Protein AF-T1BJ54-F1 (afdb_monomer_lite)

Foldseek 3Di:
DDDDDDDDDFDWDADPWQDDQLDGHAQVRHTDAGPPPVCSVVRRVVLVVLLVVLCVVFPPPDSVSSVVSRVSSRVVSVVVVVVVNVVVVVVVVLVPDDDPPCVSVVVVVVQVPPPVNVVVVVCSVVVDPDDPPPDD

InterPro domains:
  IPR002938 FAD-binding domain [PF01494] (8-79)
  IPR036188 FAD/NAD(P)-binding domain superfamily [G3DSA:3.50.50.60] (4-134)
  IPR036188 FAD/NAD(P)-binding domain superfamily [SSF51905] (7-106)
  IPR051205 Ubiquinone biosynthesis monooxygenase UbiH/COQ6 [PTHR43876] (7-122)

Sequence (136 aa):
LVMPPRSYPLRRLHARTYIGDRLALAGDAAHVIHPFAGQGLNLGFLDARALVEDLRRSWDGSDATLRLALLRYDRRRRRENQGFLLALEGIRMLFRTPDPVGWRALLLGALAHRRSLRRFWVRRATGSPGRRLLVP

pLDDT: mean 78.78, std 14.88, range [43.25, 96.25]

Radius of gyration: 18.73 Å; chains: 1; bounding box: 42×41×54 Å

Structure (mmCIF, N/CA/C/O backbone):
data_AF-T1BJ54-F1
#
_entry.id   AF-T1BJ54-F1
#
loop_
_atom_site.group_PDB
_atom_site.id
_atom_site.type_symbol
_atom_site.label_atom_id
_atom_site.label_alt_id
_atom_site.label_comp_id
_atom_site.label_asym_id
_atom_site.label_entity_id
_atom_site.label_seq_id
_atom_site.pdbx_PDB_ins_code
_atom_site.Cartn_x
_atom_site.Cartn_y
_atom_site.Cartn_z
_atom_site.occupancy
_atom_site.B_iso_or_equiv
_atom_site.auth_seq_id
_atom_site.auth_comp_id
_atom_site.auth_asym_id
_atom_site.auth_atom_id
_atom_site.pdbx_PDB_model_num
ATOM 1 N N . LEU A 1 1 ? 0.458 -32.053 -18.630 1.00 67.38 1 LEU A N 1
ATOM 2 C CA . LEU A 1 1 ? -0.641 -31.060 -18.613 1.00 67.38 1 LEU A CA 1
ATOM 3 C C . LEU A 1 1 ? -0.067 -29.699 -18.986 1.00 67.38 1 LEU A C 1
ATOM 5 O O . LEU A 1 1 ? 0.492 -29.029 -18.129 1.00 67.38 1 LEU A O 1
ATOM 9 N N . VAL A 1 2 ? -0.117 -29.322 -20.265 1.00 71.19 2 VAL A N 1
ATOM 10 C CA . VAL A 1 2 ? 0.267 -27.970 -20.701 1.00 71.19 2 VAL A CA 1
ATOM 11 C C . VAL A 1 2 ? -1.019 -27.154 -20.747 1.00 71.19 2 VAL A C 1
ATOM 13 O O . VAL A 1 2 ? -1.916 -27.466 -21.525 1.00 71.19 2 VAL A O 1
ATOM 16 N N . MET A 1 3 ? -1.160 -26.176 -19.851 1.00 65.69 3 MET A N 1
ATOM 17 C CA . MET A 1 3 ? -2.302 -25.263 -19.897 1.00 65.69 3 MET A CA 1
ATOM 18 C C . MET A 1 3 ? -2.157 -24.327 -21.106 1.00 65.69 3 MET A C 1
ATOM 20 O O . MET A 1 3 ? -1.046 -23.867 -21.381 1.00 65.69 3 MET A O 1
ATOM 24 N N . PRO A 1 4 ? -3.257 -24.011 -21.807 1.00 83.31 4 PRO A N 1
ATOM 25 C CA . PRO A 1 4 ? -3.234 -23.023 -22.873 1.00 83.31 4 PRO A CA 1
ATOM 26 C C . PRO A 1 4 ? -2.907 -21.625 -22.315 1.00 83.31 4 PRO A C 1
ATOM 28 O O . PRO A 1 4 ? -3.191 -21.342 -21.143 1.00 83.31 4 PRO A O 1
ATOM 31 N N . PRO A 1 5 ? -2.317 -20.737 -23.135 1.00 81.94 5 PRO A N 1
ATOM 32 C CA . PRO A 1 5 ? -1.989 -19.377 -22.722 1.00 81.94 5 PRO A CA 1
ATOM 33 C C . PRO A 1 5 ? -3.247 -18.620 -22.273 1.00 81.94 5 PRO A C 1
ATOM 35 O O . PRO A 1 5 ? -4.302 -18.710 -22.899 1.00 81.94 5 PRO A O 1
ATOM 38 N N . ARG A 1 6 ? -3.128 -17.856 -21.180 1.00 83.19 6 ARG A N 1
ATOM 39 C CA . ARG A 1 6 ? -4.188 -16.979 -20.657 1.00 83.19 6 ARG A CA 1
ATOM 40 C C . ARG A 1 6 ? -3.736 -15.526 -20.694 1.00 83.19 6 ARG A C 1
ATOM 42 O O . ARG A 1 6 ? -2.593 -15.221 -20.361 1.00 83.19 6 ARG A O 1
ATOM 49 N N . SER A 1 7 ? -4.658 -14.634 -21.032 1.00 81.38 7 SER A N 1
ATOM 50 C CA . SER A 1 7 ? -4.468 -13.186 -20.970 1.00 81.38 7 SER A CA 1
ATOM 51 C C . SER A 1 7 ? -5.329 -12.585 -19.866 1.00 81.38 7 SER A C 1
ATOM 53 O O . SER A 1 7 ? -6.501 -12.938 -19.739 1.00 81.38 7 SER A O 1
ATOM 55 N N . TYR A 1 8 ? -4.779 -11.627 -19.126 1.00 77.06 8 TYR A N 1
ATOM 56 C CA . TYR A 1 8 ? -5.517 -10.850 -18.134 1.00 77.06 8 TYR A CA 1
ATOM 57 C C . TYR A 1 8 ? -5.405 -9.363 -18.485 1.00 77.06 8 TYR A C 1
ATOM 59 O O . TYR A 1 8 ? -4.296 -8.895 -18.763 1.00 77.06 8 TYR A O 1
ATOM 67 N N . PRO A 1 9 ? -6.517 -8.607 -18.504 1.00 70.50 9 PRO A N 1
ATOM 68 C CA . PRO A 1 9 ? -6.477 -7.193 -18.845 1.00 70.50 9 PRO A CA 1
ATOM 69 C C . PRO A 1 9 ? -5.682 -6.414 -17.794 1.00 70.50 9 PRO A C 1
ATOM 71 O O . PRO A 1 9 ? -5.939 -6.500 -16.592 1.00 70.50 9 PRO A O 1
ATOM 74 N N . LEU A 1 10 ? -4.723 -5.618 -18.262 1.00 65.88 10 LEU A N 1
ATOM 75 C CA . LEU A 1 10 ? -3.880 -4.784 -17.414 1.00 65.88 10 LEU A CA 1
ATOM 76 C C . LEU A 1 10 ? -4.696 -3.592 -16.914 1.00 65.88 10 LEU A C 1
ATOM 78 O O . LEU A 1 10 ? -4.888 -2.610 -17.630 1.00 65.88 10 LEU A O 1
ATOM 82 N N . ARG A 1 11 ? -5.187 -3.672 -15.677 1.00 67.75 11 ARG A N 1
ATOM 83 C CA . ARG A 1 11 ? -5.907 -2.570 -15.031 1.00 67.75 11 ARG A CA 1
ATOM 84 C C . ARG A 1 11 ? -5.062 -1.996 -13.906 1.00 67.75 11 ARG A C 1
ATOM 86 O O . ARG A 1 11 ? -4.569 -2.728 -13.058 1.00 67.75 11 ARG A O 1
ATOM 93 N N . ARG A 1 12 ? -4.917 -0.672 -13.886 1.00 65.50 12 ARG A N 1
ATOM 94 C CA . ARG A 1 12 ? -4.439 0.048 -12.704 1.00 65.50 12 ARG A CA 1
ATOM 95 C C . ARG A 1 12 ? -5.662 0.417 -11.885 1.00 65.50 12 ARG A C 1
ATOM 97 O O . ARG A 1 12 ? -6.485 1.204 -12.345 1.00 65.50 12 ARG A O 1
ATOM 104 N N . LEU A 1 13 ? -5.773 -0.146 -10.692 1.00 69.56 13 LEU A N 1
ATOM 105 C CA . LEU A 1 13 ? -6.837 0.184 -9.750 1.00 69.56 13 LEU A CA 1
ATOM 106 C C . LEU A 1 13 ? -6.192 0.589 -8.431 1.00 69.56 13 LEU A C 1
ATOM 108 O O . LEU A 1 13 ? -5.219 -0.017 -7.996 1.00 69.56 13 LEU A O 1
ATOM 112 N N . HIS A 1 14 ? -6.694 1.649 -7.816 1.00 74.00 14 HIS A N 1
ATOM 113 C CA . HIS A 1 14 ? -6.221 2.102 -6.516 1.00 74.00 14 HIS A CA 1
ATOM 114 C C . HIS A 1 14 ? -7.425 2.605 -5.734 1.00 74.00 14 HIS A C 1
ATOM 116 O O . HIS A 1 14 ? -8.113 3.526 -6.185 1.00 74.00 14 HIS A O 1
ATOM 122 N N . ALA A 1 15 ? -7.706 1.981 -4.594 1.00 79.94 15 ALA A N 1
ATOM 123 C CA . ALA A 1 15 ? -8.828 2.374 -3.761 1.00 79.94 15 ALA A CA 1
ATOM 124 C C . ALA A 1 15 ? -8.606 3.793 -3.205 1.00 79.94 15 ALA A C 1
ATOM 126 O O . ALA A 1 15 ? -7.491 4.174 -2.835 1.00 79.94 15 ALA A O 1
ATOM 127 N N . ARG A 1 16 ? -9.674 4.606 -3.146 1.00 80.75 16 ARG A N 1
ATOM 128 C CA . ARG A 1 16 ? -9.601 5.967 -2.573 1.00 80.75 16 ARG A CA 1
ATOM 129 C C . ARG A 1 16 ? -9.390 5.937 -1.060 1.00 80.75 16 ARG A C 1
ATOM 131 O O . ARG A 1 16 ? -8.840 6.893 -0.525 1.00 80.75 16 ARG A O 1
ATOM 138 N N . THR A 1 17 ? -9.809 4.864 -0.398 1.00 85.31 17 THR A N 1
ATOM 139 C CA . THR A 1 17 ? -9.556 4.558 1.012 1.00 85.31 17 THR A CA 1
ATOM 140 C C . THR A 1 17 ? -9.237 3.071 1.113 1.00 85.31 17 THR A C 1
ATOM 142 O O . THR A 1 17 ? -9.802 2.266 0.378 1.00 85.31 17 THR A O 1
ATOM 145 N N . TYR A 1 18 ? -8.302 2.701 1.983 1.00 90.38 18 TYR A N 1
ATOM 146 C CA . TYR A 1 18 ? -7.946 1.303 2.246 1.00 90.38 18 TYR A CA 1
ATOM 147 C C . TYR A 1 18 ? -8.691 0.758 3.464 1.00 90.38 18 TYR A C 1
ATOM 149 O O . TYR A 1 18 ? -8.443 -0.363 3.894 1.00 90.38 18 TYR A O 1
ATOM 157 N N . ILE A 1 19 ? -9.573 1.558 4.054 1.00 94.75 19 ILE A N 1
ATOM 158 C CA . ILE A 1 19 ? -10.309 1.216 5.262 1.00 94.75 19 ILE A CA 1
ATOM 159 C C . ILE A 1 19 ? -11.773 1.621 5.126 1.00 94.75 19 ILE A C 1
ATOM 161 O O . ILE A 1 19 ? -12.109 2.544 4.373 1.00 94.75 19 ILE A O 1
ATOM 165 N N . GLY A 1 20 ? -12.611 0.934 5.891 1.00 91.38 20 GLY A N 1
ATOM 166 C CA . GLY A 1 20 ? -14.006 1.264 6.166 1.00 91.38 20 GLY A CA 1
ATOM 167 C C . GLY A 1 20 ? -14.296 1.073 7.654 1.00 91.38 20 GLY A C 1
ATOM 168 O O . GLY A 1 20 ? -13.368 0.928 8.454 1.00 91.38 20 GLY A O 1
ATOM 169 N N . ASP A 1 21 ? -15.572 1.060 8.032 1.00 91.50 21 ASP A N 1
ATOM 170 C CA . ASP A 1 21 ? -15.932 0.750 9.415 1.00 91.50 21 ASP A CA 1
ATOM 171 C C . ASP A 1 21 ? -15.595 -0.711 9.728 1.00 91.50 21 ASP A C 1
ATOM 173 O O . ASP A 1 21 ? -16.047 -1.619 9.030 1.00 91.50 21 ASP A O 1
ATOM 177 N N . ARG A 1 22 ? -14.710 -0.922 10.711 1.00 91.50 22 ARG A N 1
ATOM 178 C CA . ARG A 1 22 ? -14.139 -2.236 11.069 1.00 91.50 22 ARG A CA 1
ATOM 179 C C . ARG A 1 22 ? -13.611 -3.056 9.873 1.00 91.50 22 ARG A C 1
ATOM 181 O O . ARG A 1 22 ? -13.544 -4.281 9.936 1.00 91.50 22 ARG A O 1
ATOM 188 N N . LEU A 1 23 ? -13.201 -2.390 8.792 1.00 94.12 23 LEU A N 1
ATOM 189 C CA . LEU A 1 23 ? -12.795 -3.014 7.531 1.00 94.12 23 LEU A CA 1
ATOM 190 C C . LEU A 1 23 ? -11.421 -2.503 7.093 1.00 94.12 23 LEU A C 1
ATOM 192 O O . LEU A 1 23 ? -11.161 -1.300 7.127 1.00 94.12 23 LEU A O 1
ATOM 196 N N . ALA A 1 24 ? -10.579 -3.411 6.598 1.00 94.06 24 ALA A N 1
ATOM 197 C CA . ALA A 1 24 ? -9.316 -3.093 5.940 1.00 94.06 24 ALA A CA 1
ATOM 198 C C . ALA A 1 24 ? -9.214 -3.809 4.586 1.00 94.06 24 ALA A C 1
ATOM 200 O O . ALA A 1 24 ? -9.514 -4.995 4.474 1.00 94.06 24 ALA A O 1
ATOM 201 N N . LEU A 1 25 ? -8.749 -3.089 3.569 1.00 93.12 25 LEU A N 1
ATOM 202 C CA . LEU A 1 25 ? -8.411 -3.604 2.247 1.00 93.12 25 LEU A CA 1
ATOM 203 C C . LEU A 1 25 ? -6.892 -3.789 2.163 1.00 93.12 25 LEU A C 1
ATOM 205 O O . LEU A 1 25 ? -6.137 -2.908 2.581 1.00 93.12 25 LEU A O 1
ATOM 209 N N . ALA A 1 26 ? -6.440 -4.898 1.582 1.00 90.75 26 ALA A N 1
ATOM 210 C CA . ALA A 1 26 ? -5.024 -5.213 1.379 1.00 90.75 26 ALA A CA 1
ATOM 211 C C . ALA A 1 26 ? -4.806 -5.926 0.035 1.00 90.75 26 ALA A C 1
ATOM 213 O O . ALA A 1 26 ? -5.719 -6.573 -0.483 1.00 90.75 26 ALA A O 1
ATOM 214 N N . GLY A 1 27 ? -3.597 -5.815 -0.526 1.00 87.94 27 GLY A N 1
ATOM 215 C CA . GLY A 1 27 ? -3.253 -6.429 -1.811 1.00 87.94 27 GLY A CA 1
ATOM 216 C C . GLY A 1 27 ? -4.154 -5.936 -2.944 1.00 87.94 27 GLY A C 1
ATOM 217 O O . GLY A 1 27 ? -4.520 -4.761 -2.970 1.00 87.94 27 GLY A O 1
ATOM 218 N N . ASP A 1 28 ? -4.561 -6.845 -3.833 1.00 85.25 28 ASP A N 1
ATOM 219 C CA . ASP A 1 28 ? -5.371 -6.531 -5.021 1.00 85.25 28 ASP A CA 1
ATOM 220 C C . ASP A 1 28 ? -6.732 -5.890 -4.693 1.00 85.25 28 ASP A C 1
ATOM 222 O O . ASP A 1 28 ? -7.279 -5.152 -5.513 1.00 85.25 28 ASP A O 1
ATOM 226 N N . ALA A 1 29 ? -7.258 -6.093 -3.476 1.00 84.00 29 ALA A N 1
ATOM 227 C CA . ALA A 1 29 ? -8.470 -5.415 -3.009 1.00 84.00 29 ALA A CA 1
ATOM 228 C C . ALA A 1 29 ? -8.253 -3.910 -2.760 1.00 84.00 29 ALA A C 1
ATOM 230 O O . ALA A 1 29 ? -9.192 -3.121 -2.842 1.00 84.00 29 ALA A O 1
ATOM 231 N N . ALA A 1 30 ? -7.020 -3.501 -2.457 1.00 81.56 30 ALA A N 1
ATOM 232 C CA . ALA A 1 30 ? -6.656 -2.114 -2.193 1.00 81.56 30 ALA A CA 1
ATOM 233 C C . ALA A 1 30 ? -5.936 -1.456 -3.381 1.00 81.56 30 ALA A C 1
ATOM 235 O O . ALA A 1 30 ? -6.119 -0.264 -3.650 1.00 81.56 30 ALA A O 1
ATOM 236 N N . HIS A 1 31 ? -5.112 -2.212 -4.107 1.00 80.50 31 HIS A N 1
ATOM 237 C CA . HIS A 1 31 ? -4.386 -1.736 -5.279 1.00 80.50 31 HIS A CA 1
ATOM 238 C C . HIS A 1 31 ? -4.062 -2.869 -6.248 1.00 80.50 31 HIS A C 1
ATOM 240 O O . HIS A 1 31 ? -3.537 -3.901 -5.865 1.00 80.50 31 HIS A O 1
ATOM 246 N N . VA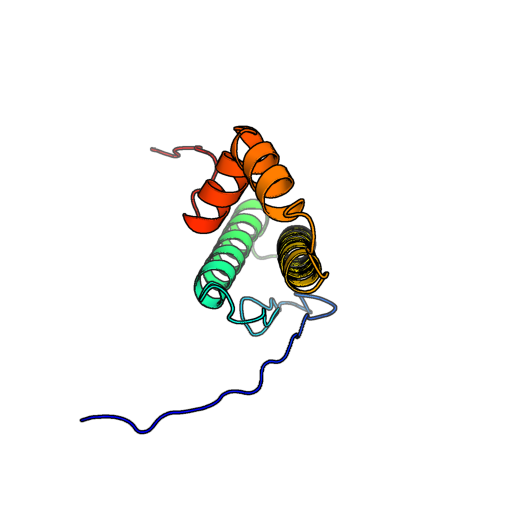L A 1 32 ? -4.296 -2.620 -7.533 1.00 73.69 32 VAL A N 1
ATOM 247 C CA . VAL A 1 32 ? -3.821 -3.462 -8.630 1.00 73.69 32 VAL A CA 1
ATOM 248 C C . VAL A 1 32 ? -2.725 -2.690 -9.344 1.00 73.69 32 VAL A C 1
ATOM 250 O O . VAL A 1 32 ? -2.969 -1.636 -9.948 1.00 73.69 32 VAL A O 1
ATOM 253 N N . ILE A 1 33 ? -1.498 -3.194 -9.235 1.00 66.19 33 ILE A N 1
ATOM 254 C CA . ILE A 1 33 ? -0.317 -2.588 -9.848 1.00 66.19 33 ILE A CA 1
ATOM 255 C C . ILE A 1 33 ? 0.060 -3.355 -11.110 1.00 66.19 33 ILE A C 1
ATOM 257 O O . ILE A 1 33 ? -0.079 -4.572 -11.182 1.00 66.19 33 ILE A O 1
ATOM 261 N N . HIS A 1 34 ? 0.539 -2.626 -12.121 1.00 60.84 34 HIS A N 1
ATOM 262 C CA . HIS A 1 34 ? 0.922 -3.198 -13.404 1.00 60.84 34 HIS A CA 1
ATOM 263 C C . HIS A 1 34 ? 1.903 -4.376 -13.202 1.00 60.84 34 HIS A C 1
ATOM 265 O O . HIS A 1 34 ? 2.927 -4.197 -12.538 1.00 60.84 34 HIS A O 1
ATOM 271 N N . PRO A 1 35 ? 1.658 -5.553 -13.804 1.00 53.53 35 PRO A N 1
ATOM 272 C CA . PRO A 1 35 ? 2.412 -6.791 -13.582 1.00 53.53 35 PRO A CA 1
ATOM 273 C C . PRO A 1 35 ? 3.846 -6.789 -14.125 1.00 53.53 35 PRO A C 1
ATOM 275 O O . PRO A 1 35 ? 4.457 -7.847 -14.216 1.00 53.53 35 PRO A O 1
ATOM 278 N N . PHE A 1 36 ? 4.432 -5.623 -14.419 1.00 52.38 36 PHE A N 1
ATOM 279 C CA . PHE A 1 36 ? 5.795 -5.496 -14.951 1.00 52.38 36 PHE A CA 1
ATOM 280 C C . PHE A 1 36 ? 6.874 -6.128 -14.046 1.00 52.38 36 PHE A C 1
ATOM 282 O O . PHE A 1 36 ? 8.011 -6.265 -14.481 1.00 52.38 36 PHE A O 1
ATOM 289 N N . ALA A 1 37 ? 6.541 -6.505 -12.804 1.00 55.94 37 ALA A N 1
ATOM 290 C CA . ALA A 1 37 ? 7.496 -7.031 -11.833 1.00 55.94 37 ALA A CA 1
ATOM 291 C C . ALA A 1 37 ? 7.051 -8.297 -11.071 1.00 55.94 37 ALA A C 1
ATOM 293 O O . ALA A 1 37 ? 7.785 -8.737 -10.194 1.00 55.94 37 ALA A O 1
ATOM 294 N N . GLY A 1 38 ? 5.857 -8.862 -11.307 1.00 63.66 38 GLY A N 1
ATOM 295 C CA . GLY A 1 38 ? 5.351 -9.976 -10.474 1.00 63.66 38 GLY A CA 1
ATOM 296 C C . GLY A 1 38 ? 5.245 -9.646 -8.969 1.00 63.66 38 GLY A C 1
ATOM 297 O O . GLY A 1 38 ? 5.177 -10.535 -8.130 1.00 63.66 38 GLY A O 1
ATOM 298 N N . GLN A 1 39 ? 5.250 -8.356 -8.610 1.00 67.69 39 GLN A N 1
ATOM 299 C CA . GLN A 1 39 ? 5.375 -7.873 -7.229 1.00 67.69 39 GLN A CA 1
ATOM 300 C C . GLN A 1 39 ? 4.042 -7.713 -6.486 1.00 67.69 39 GLN A C 1
ATOM 302 O O . GLN A 1 39 ? 4.062 -7.354 -5.311 1.00 67.69 39 GLN A O 1
ATOM 307 N N . GLY A 1 40 ? 2.898 -7.980 -7.128 1.00 76.56 40 GLY A N 1
ATOM 308 C CA . GLY A 1 40 ? 1.572 -7.824 -6.508 1.00 76.56 40 GLY A CA 1
ATOM 309 C C . GLY A 1 40 ? 1.445 -8.603 -5.196 1.00 76.56 40 GLY A C 1
ATOM 310 O O . GLY A 1 40 ? 1.068 -8.037 -4.172 1.00 76.56 40 GLY A O 1
ATOM 311 N N . LEU A 1 41 ? 1.912 -9.857 -5.189 1.00 81.50 41 LEU A N 1
ATOM 312 C CA . LEU A 1 41 ? 1.930 -10.700 -3.992 1.00 81.50 41 LEU A CA 1
ATOM 313 C C . LEU A 1 41 ? 2.795 -10.106 -2.868 1.00 81.50 41 LEU A C 1
ATOM 315 O O . LEU A 1 41 ? 2.357 -10.022 -1.723 1.00 81.50 41 LEU A O 1
ATOM 319 N N . ASN A 1 42 ? 4.003 -9.634 -3.192 1.00 83.50 42 ASN A N 1
ATOM 320 C CA . ASN A 1 42 ? 4.906 -9.038 -2.202 1.00 83.50 42 ASN A CA 1
ATOM 321 C C . ASN A 1 42 ? 4.319 -7.763 -1.590 1.00 83.50 42 ASN A C 1
ATOM 323 O O . ASN A 1 42 ? 4.459 -7.530 -0.391 1.00 83.50 42 ASN A O 1
ATOM 327 N N . LEU A 1 43 ? 3.639 -6.944 -2.390 1.00 83.19 43 LEU A N 1
ATOM 328 C CA . LEU A 1 43 ? 2.952 -5.760 -1.884 1.00 83.19 43 LEU A CA 1
ATOM 329 C C . LEU A 1 43 ? 1.770 -6.135 -0.985 1.00 83.19 43 LEU A C 1
ATOM 331 O O . LEU A 1 43 ? 1.600 -5.513 0.060 1.00 83.19 43 LEU A O 1
ATOM 335 N N . GLY A 1 44 ? 1.023 -7.187 -1.331 1.00 86.75 44 GLY A N 1
ATOM 336 C CA . GLY A 1 44 ? -0.018 -7.746 -0.467 1.00 86.75 44 GLY A CA 1
ATOM 337 C C . GLY A 1 44 ? 0.527 -8.216 0.886 1.00 86.75 44 GLY A C 1
ATOM 338 O O . GLY A 1 44 ? -0.047 -7.894 1.924 1.00 86.75 44 GLY A O 1
ATOM 339 N N . PHE A 1 45 ? 1.682 -8.890 0.911 1.00 89.44 45 PHE A N 1
ATOM 340 C CA . PHE A 1 45 ? 2.335 -9.266 2.171 1.00 89.44 45 PHE A CA 1
ATOM 341 C C . PHE A 1 45 ? 2.790 -8.056 2.993 1.00 89.44 45 PHE A C 1
ATOM 343 O O . PHE A 1 45 ? 2.674 -8.065 4.219 1.00 89.44 45 PHE A O 1
ATOM 350 N N . LEU A 1 46 ? 3.284 -7.001 2.342 1.00 89.12 46 LEU A N 1
ATOM 351 C CA . LEU A 1 46 ? 3.653 -5.760 3.025 1.00 89.12 46 LEU A CA 1
ATOM 352 C C . LEU A 1 46 ? 2.436 -5.041 3.620 1.00 89.12 46 LEU A C 1
ATOM 354 O O . LEU A 1 46 ? 2.547 -4.480 4.712 1.00 89.12 46 LEU A O 1
ATOM 358 N N . ASP A 1 47 ? 1.289 -5.073 2.941 1.00 91.25 47 ASP A N 1
ATOM 359 C CA . ASP A 1 47 ? 0.030 -4.556 3.478 1.00 91.25 47 ASP A CA 1
ATOM 360 C C . ASP A 1 47 ? -0.417 -5.368 4.703 1.00 91.25 47 ASP A C 1
ATOM 362 O O . ASP A 1 47 ? -0.615 -4.795 5.774 1.00 91.25 47 ASP A O 1
ATOM 366 N N . ALA A 1 48 ? -0.488 -6.699 4.590 1.00 92.62 48 ALA A N 1
ATOM 367 C CA . ALA A 1 48 ? -0.888 -7.577 5.692 1.00 92.62 48 ALA A CA 1
ATOM 368 C C . ALA A 1 48 ? 0.011 -7.395 6.924 1.00 92.62 48 ALA A C 1
ATOM 370 O O . ALA A 1 48 ? -0.467 -7.254 8.050 1.00 92.62 48 ALA A O 1
ATOM 371 N N . ARG A 1 49 ? 1.328 -7.318 6.708 1.00 94.00 49 ARG A N 1
ATOM 372 C CA . ARG A 1 49 ? 2.297 -7.040 7.768 1.00 94.00 49 ARG A CA 1
ATOM 373 C C . ARG A 1 49 ? 2.037 -5.694 8.443 1.00 94.00 49 ARG A C 1
ATOM 375 O O . ARG A 1 49 ? 2.038 -5.633 9.669 1.00 94.00 49 ARG A O 1
ATOM 382 N N . ALA A 1 50 ? 1.853 -4.625 7.668 1.00 93.44 50 ALA A N 1
ATOM 383 C CA . ALA A 1 50 ? 1.621 -3.294 8.224 1.00 93.44 50 ALA A CA 1
ATOM 384 C C . ALA A 1 50 ? 0.323 -3.244 9.038 1.00 93.44 50 ALA A C 1
ATOM 386 O O . ALA A 1 50 ? 0.312 -2.662 10.119 1.00 93.44 50 ALA A O 1
ATOM 387 N N . LEU A 1 51 ? -0.735 -3.903 8.554 1.00 95.25 51 LEU A N 1
ATOM 388 C CA . LEU A 1 51 ? -2.003 -4.005 9.269 1.00 95.25 51 LEU A CA 1
ATOM 389 C C . LEU A 1 51 ? -1.818 -4.692 10.628 1.00 95.25 51 LEU A C 1
ATOM 391 O O . LEU A 1 51 ? -2.253 -4.162 11.647 1.00 95.25 51 LEU A O 1
ATOM 395 N N . VAL A 1 52 ? -1.116 -5.829 10.665 1.00 95.88 52 VAL A N 1
ATOM 396 C CA . VAL A 1 52 ? -0.822 -6.544 11.919 1.00 95.88 52 VAL A CA 1
ATOM 397 C C . VAL A 1 52 ? 0.041 -5.703 12.863 1.00 95.88 52 VAL A C 1
ATOM 399 O O . VAL A 1 52 ? -0.225 -5.676 14.064 1.00 95.88 52 VAL A O 1
ATOM 402 N N . GLU A 1 53 ? 1.062 -5.012 12.349 1.00 95.81 53 GLU A N 1
ATOM 403 C CA . GLU A 1 53 ? 1.915 -4.117 13.144 1.00 95.81 53 GLU A CA 1
ATOM 404 C C . GLU A 1 53 ? 1.099 -2.989 13.798 1.00 95.81 53 GLU A C 1
ATOM 406 O O . GLU A 1 53 ? 1.253 -2.740 14.995 1.00 95.81 53 GLU A O 1
ATOM 411 N N . ASP A 1 54 ? 0.222 -2.324 13.041 1.00 95.25 54 ASP A N 1
ATOM 412 C CA . ASP A 1 54 ? -0.570 -1.195 13.540 1.00 95.25 54 ASP A CA 1
ATOM 413 C C . ASP A 1 54 ? -1.687 -1.642 14.499 1.00 95.25 54 ASP A C 1
ATOM 415 O O . ASP A 1 54 ? -1.937 -0.969 15.506 1.00 95.25 54 ASP A O 1
ATOM 419 N N . LEU A 1 55 ? -2.305 -2.804 14.251 1.00 95.69 55 LEU A N 1
ATOM 420 C CA . LEU A 1 55 ? -3.262 -3.415 15.177 1.00 95.69 55 LEU A CA 1
ATOM 421 C C . LEU A 1 55 ? -2.589 -3.772 16.504 1.00 95.69 55 LEU A C 1
ATOM 423 O O . LEU A 1 55 ? -3.022 -3.292 17.547 1.00 95.69 55 LEU A O 1
ATOM 427 N N . ARG A 1 56 ? -1.475 -4.516 16.483 1.00 96.25 56 ARG A N 1
ATOM 428 C CA . ARG A 1 56 ? -0.742 -4.903 17.707 1.00 96.25 56 ARG A CA 1
ATOM 429 C C . ARG A 1 56 ? -0.262 -3.714 18.532 1.00 96.25 56 ARG A C 1
ATOM 431 O O . ARG A 1 56 ? -0.077 -3.837 19.736 1.00 96.25 56 ARG A O 1
ATOM 438 N N . ARG A 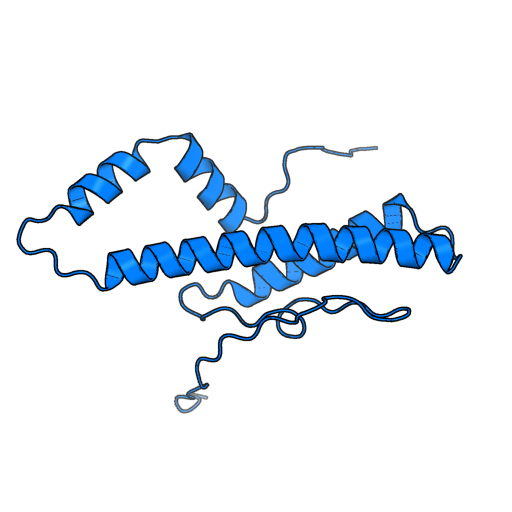1 57 ? -0.003 -2.580 17.884 1.00 94.12 57 ARG A N 1
ATOM 439 C CA . ARG A 1 57 ? 0.536 -1.393 18.546 1.00 94.12 57 ARG A CA 1
ATOM 440 C C . ARG A 1 57 ? -0.495 -0.626 19.361 1.00 94.12 57 ARG A C 1
ATOM 442 O O . ARG A 1 57 ? -0.109 0.064 20.299 1.00 94.12 57 ARG A O 1
ATOM 449 N N . SER A 1 58 ? -1.754 -0.641 18.937 1.00 87.94 58 SER A N 1
ATOM 450 C CA . SER A 1 58 ? -2.756 0.274 19.490 1.00 87.94 58 SER A CA 1
ATOM 451 C C . SER A 1 58 ? -4.093 -0.358 19.824 1.00 87.94 58 SER A C 1
ATOM 453 O O . SER A 1 58 ? -4.794 0.236 20.629 1.00 87.94 58 SER A O 1
ATOM 455 N N . TRP A 1 59 ? -4.461 -1.501 19.243 1.00 95.50 59 TRP A N 1
ATOM 456 C CA . TRP A 1 59 ? -5.785 -2.078 19.443 1.00 95.50 59 TRP A CA 1
ATOM 457 C C . TRP A 1 59 ? -5.870 -2.838 20.769 1.00 95.50 59 TRP A C 1
ATOM 459 O O . TRP A 1 59 ? -5.150 -3.809 20.986 1.00 95.50 59 TRP A O 1
ATOM 469 N N . ASP A 1 60 ? -6.777 -2.388 21.630 1.00 94.94 60 ASP A N 1
ATOM 470 C CA . ASP A 1 60 ? -7.075 -2.958 22.951 1.00 94.94 60 ASP A CA 1
ATOM 471 C C . ASP A 1 60 ? -8.418 -3.712 22.990 1.00 94.94 60 ASP A C 1
ATOM 473 O O . ASP A 1 60 ? -8.887 -4.100 24.055 1.00 94.94 60 ASP A O 1
ATOM 477 N N . GLY A 1 61 ? -9.050 -3.912 21.830 1.00 93.00 61 GLY A N 1
ATOM 478 C CA . GLY A 1 61 ? -10.391 -4.485 21.704 1.00 93.00 61 GLY A CA 1
ATOM 479 C C . GLY A 1 61 ? -11.501 -3.444 21.528 1.00 93.00 61 GLY A C 1
ATOM 480 O O . GLY A 1 61 ? -12.579 -3.803 21.060 1.00 93.00 61 GLY A O 1
ATOM 481 N N . SER A 1 62 ? -11.249 -2.159 21.806 1.00 95.81 62 SER A N 1
ATOM 482 C CA . SER A 1 62 ? -12.238 -1.092 21.595 1.00 95.81 62 SER A CA 1
ATOM 483 C C . SER A 1 62 ? -12.303 -0.601 20.143 1.00 95.81 62 SER A C 1
ATOM 485 O O . SER A 1 62 ? -11.341 -0.681 19.373 1.00 95.81 62 SER A O 1
ATOM 487 N N . ASP A 1 63 ? -13.449 -0.029 19.764 1.00 94.19 63 A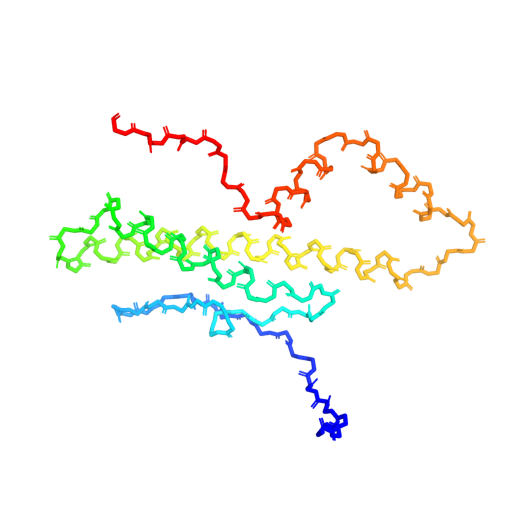SP A N 1
ATOM 488 C CA . ASP A 1 63 ? -13.642 0.539 18.423 1.00 94.19 63 ASP A CA 1
ATOM 489 C C . ASP A 1 63 ? -12.819 1.806 18.190 1.00 94.19 63 ASP A C 1
ATOM 491 O O . ASP A 1 63 ? -12.340 2.053 17.080 1.00 94.19 63 ASP A O 1
ATOM 495 N N . ALA A 1 64 ? -12.601 2.597 19.242 1.00 94.00 64 ALA A N 1
ATOM 496 C CA . ALA A 1 64 ? -11.792 3.805 19.167 1.00 94.00 64 ALA A CA 1
ATOM 497 C C . ALA A 1 64 ? -10.341 3.476 18.780 1.00 94.00 64 ALA A C 1
ATOM 499 O O . ALA A 1 64 ? -9.768 4.102 17.879 1.00 94.00 64 ALA A O 1
ATOM 500 N N . THR A 1 65 ? -9.754 2.462 19.416 1.00 96.06 65 THR A N 1
ATOM 501 C CA . THR A 1 65 ? -8.375 2.058 19.139 1.00 96.06 65 THR A CA 1
ATOM 502 C C . THR A 1 65 ? -8.242 1.281 17.833 1.00 96.06 65 THR A C 1
ATOM 504 O O . THR A 1 65 ? -7.261 1.483 17.109 1.00 96.06 65 THR A O 1
ATOM 507 N N . LEU A 1 66 ? -9.250 0.482 17.462 1.00 96.19 66 LEU A N 1
ATOM 508 C CA . LEU A 1 66 ? -9.323 -0.158 16.147 1.00 96.19 66 LEU A CA 1
ATOM 509 C C . LEU A 1 66 ? -9.307 0.890 15.030 1.00 96.19 66 LEU A C 1
ATOM 511 O O . LEU A 1 66 ? -8.493 0.814 14.109 1.00 96.19 66 LEU A O 1
ATOM 515 N N . ARG A 1 67 ? -10.149 1.925 15.138 1.00 95.44 67 ARG A N 1
ATOM 516 C CA . ARG A 1 67 ? -10.193 3.026 14.168 1.00 95.44 67 ARG A CA 1
ATOM 517 C C . ARG A 1 67 ? -8.848 3.744 14.063 1.00 95.44 67 ARG A C 1
ATOM 519 O O . ARG A 1 67 ? -8.417 4.076 12.958 1.00 95.44 67 ARG A O 1
ATOM 526 N N . LEU A 1 68 ? -8.163 3.969 15.186 1.00 95.50 68 LEU A N 1
ATOM 527 C 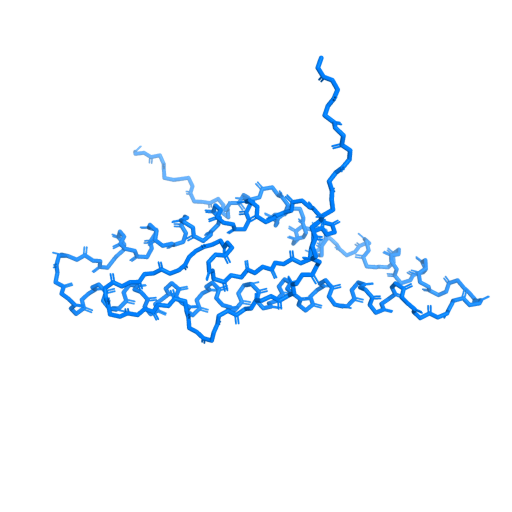CA . LEU A 1 68 ? -6.837 4.588 15.188 1.00 95.50 68 LEU A CA 1
ATOM 528 C C . LEU A 1 68 ? -5.794 3.720 14.464 1.00 95.50 68 LEU A C 1
ATOM 530 O O . LEU A 1 68 ? -5.012 4.247 13.666 1.00 95.50 68 LEU A O 1
ATOM 534 N N . ALA A 1 69 ? -5.795 2.409 14.715 1.00 96.19 69 ALA A N 1
ATOM 535 C CA . ALA A 1 69 ? -4.914 1.454 14.044 1.00 96.19 69 ALA A CA 1
ATOM 536 C C . ALA A 1 69 ? -5.166 1.428 12.527 1.00 96.19 69 ALA A C 1
ATOM 538 O O . ALA A 1 69 ? -4.230 1.565 11.738 1.00 96.19 69 ALA A O 1
ATOM 539 N N . LEU A 1 70 ? -6.435 1.366 12.112 1.00 96.25 70 LEU A N 1
ATOM 540 C CA . LEU A 1 70 ? -6.835 1.388 10.703 1.00 96.25 70 LEU A CA 1
ATOM 541 C C . LEU A 1 70 ? -6.422 2.691 9.997 1.00 96.25 70 LEU A C 1
ATOM 543 O O . LEU A 1 70 ? -5.898 2.656 8.884 1.00 96.25 70 LEU A O 1
ATOM 547 N N . LEU A 1 71 ? -6.576 3.851 10.643 1.00 95.44 71 LEU A N 1
ATOM 548 C CA . LEU A 1 71 ? -6.143 5.137 10.079 1.00 95.44 71 LEU A CA 1
ATOM 549 C C . LEU A 1 71 ? -4.623 5.223 9.889 1.00 95.44 71 LEU A C 1
ATOM 551 O O . LEU A 1 71 ? -4.152 5.837 8.926 1.00 95.44 71 LEU A O 1
ATOM 555 N N . ARG A 1 72 ? -3.843 4.634 10.803 1.00 94.69 72 ARG A N 1
ATOM 556 C CA . ARG A 1 72 ? -2.381 4.544 10.663 1.00 94.69 72 ARG A CA 1
ATOM 557 C C . ARG A 1 72 ? -2.000 3.662 9.480 1.00 94.69 72 ARG A C 1
ATOM 559 O O . ARG A 1 72 ? -1.212 4.108 8.638 1.00 94.69 72 ARG A O 1
ATOM 566 N N . TYR A 1 73 ? -2.635 2.499 9.386 1.00 95.31 73 TYR A N 1
ATOM 567 C CA . TYR A 1 73 ? -2.471 1.565 8.282 1.00 95.31 73 TYR A CA 1
ATOM 568 C C . TYR A 1 73 ? -2.766 2.232 6.927 1.00 95.31 73 TYR A C 1
ATOM 570 O O . TYR A 1 73 ? -1.892 2.247 6.055 1.00 95.31 73 TYR A O 1
ATOM 578 N N . ASP A 1 74 ? -3.935 2.874 6.775 1.00 94.25 74 ASP A N 1
ATOM 579 C CA . ASP A 1 74 ? -4.351 3.561 5.539 1.00 94.25 74 ASP A CA 1
ATOM 580 C C . ASP A 1 74 ? -3.316 4.602 5.101 1.00 94.25 74 ASP A C 1
ATOM 582 O O . ASP A 1 74 ? -2.814 4.571 3.974 1.00 94.25 74 ASP A O 1
ATOM 586 N N . ARG A 1 75 ? -2.923 5.500 6.015 1.00 92.12 75 ARG A N 1
ATOM 587 C CA . ARG A 1 75 ? -1.968 6.576 5.713 1.00 92.12 75 ARG A CA 1
ATOM 588 C C . ARG A 1 75 ? -0.604 6.037 5.305 1.00 92.12 75 ARG A C 1
ATOM 590 O O . ARG A 1 75 ? -0.005 6.555 4.360 1.00 92.12 75 ARG A O 1
ATOM 597 N N . ARG A 1 76 ? -0.091 5.031 6.021 1.00 90.56 76 ARG A N 1
ATOM 598 C CA . ARG A 1 76 ? 1.221 4.436 5.745 1.00 90.56 76 ARG A CA 1
ATOM 599 C C . ARG A 1 76 ? 1.206 3.717 4.400 1.00 90.56 76 ARG A C 1
ATOM 601 O O . ARG A 1 76 ? 2.016 4.038 3.529 1.00 90.56 76 ARG A O 1
ATOM 608 N N . ARG A 1 77 ? 0.260 2.795 4.199 1.00 89.50 77 ARG A N 1
ATOM 609 C CA . ARG A 1 77 ? 0.213 1.972 2.987 1.00 89.50 77 ARG A CA 1
ATOM 610 C C . ARG A 1 77 ? -0.120 2.765 1.741 1.00 89.50 77 ARG A C 1
ATOM 612 O O . ARG A 1 77 ? 0.524 2.544 0.719 1.00 89.50 77 ARG A O 1
ATOM 619 N N . ARG A 1 78 ? -1.029 3.740 1.804 1.00 88.06 78 ARG A N 1
ATOM 620 C CA . ARG A 1 78 ? -1.332 4.586 0.640 1.00 88.06 78 ARG A CA 1
ATOM 621 C C . ARG A 1 78 ? -0.122 5.382 0.184 1.00 88.06 78 ARG A C 1
ATOM 623 O O . ARG A 1 78 ? 0.186 5.357 -1.002 1.00 88.06 78 ARG A O 1
ATOM 630 N N . ARG A 1 79 ? 0.613 6.014 1.105 1.00 86.88 79 ARG A N 1
ATOM 631 C CA . ARG A 1 79 ? 1.844 6.750 0.763 1.00 86.88 79 ARG A CA 1
ATOM 632 C C . ARG A 1 79 ? 2.889 5.834 0.132 1.00 86.88 79 ARG A C 1
ATOM 634 O O . ARG A 1 79 ? 3.476 6.177 -0.893 1.00 86.88 79 ARG A O 1
ATOM 641 N N . GLU A 1 80 ? 3.111 4.660 0.719 1.00 83.94 80 GLU A N 1
ATOM 642 C CA . GLU A 1 80 ? 4.088 3.703 0.200 1.00 83.94 80 GLU A CA 1
ATOM 643 C C . GLU A 1 80 ? 3.683 3.154 -1.179 1.00 83.94 80 GLU A C 1
ATOM 645 O O . GLU A 1 80 ? 4.516 3.109 -2.087 1.00 83.94 80 GLU A O 1
ATOM 650 N N . ASN A 1 81 ? 2.416 2.786 -1.366 1.00 83.50 81 ASN A N 1
ATOM 651 C CA . ASN A 1 81 ? 1.904 2.252 -2.628 1.00 83.50 81 ASN A CA 1
ATOM 652 C C . ASN A 1 81 ? 1.867 3.325 -3.729 1.00 83.50 81 ASN A C 1
ATOM 654 O O . ASN A 1 81 ? 2.270 3.050 -4.857 1.00 83.50 81 ASN A O 1
ATOM 658 N N . GLN A 1 82 ? 1.486 4.566 -3.409 1.00 83.31 82 GLN A N 1
ATOM 659 C CA . GLN A 1 82 ? 1.555 5.700 -4.340 1.00 83.31 82 GLN A CA 1
ATOM 660 C C . GLN A 1 82 ? 2.992 5.997 -4.775 1.00 83.31 82 GLN A C 1
ATOM 662 O O . GLN A 1 82 ? 3.247 6.147 -5.967 1.00 83.31 82 GLN A O 1
ATOM 667 N N . GLY A 1 83 ? 3.949 6.020 -3.841 1.00 83.00 83 GLY A N 1
ATOM 668 C CA . GLY A 1 83 ? 5.360 6.230 -4.174 1.00 83.00 83 GLY A CA 1
ATOM 669 C C . GLY A 1 83 ? 5.916 5.140 -5.094 1.00 83.00 83 GLY A C 1
ATOM 670 O O . GLY A 1 83 ? 6.677 5.427 -6.015 1.00 83.00 83 GLY A O 1
ATOM 671 N N . PHE A 1 84 ? 5.494 3.890 -4.892 1.00 81.31 84 PHE A N 1
ATOM 672 C CA . PHE A 1 84 ? 5.857 2.792 -5.783 1.00 81.31 84 PHE A CA 1
ATOM 673 C C . PHE A 1 84 ? 5.233 2.937 -7.178 1.00 81.31 84 PHE A C 1
ATOM 675 O O . PHE A 1 84 ? 5.933 2.783 -8.176 1.00 81.31 84 PHE A O 1
ATOM 682 N N . LEU A 1 85 ? 3.948 3.297 -7.257 1.00 79.50 85 LEU A N 1
ATOM 683 C CA . LEU A 1 85 ? 3.269 3.563 -8.527 1.00 79.50 85 LEU A CA 1
ATOM 684 C C . LEU A 1 85 ? 3.948 4.688 -9.319 1.00 79.50 85 LEU A C 1
ATOM 686 O O . LEU A 1 85 ? 4.200 4.517 -10.508 1.00 79.50 85 LEU A O 1
ATOM 690 N N . LEU A 1 86 ? 4.295 5.795 -8.660 1.00 82.94 86 LEU A N 1
ATOM 691 C CA . LEU A 1 86 ? 5.007 6.913 -9.287 1.00 82.94 86 LEU A CA 1
ATOM 692 C C . LEU A 1 86 ? 6.388 6.494 -9.801 1.00 82.94 86 LEU A C 1
ATOM 694 O O . LEU A 1 86 ? 6.780 6.880 -10.900 1.00 82.94 86 LEU A O 1
ATOM 698 N N . ALA A 1 87 ? 7.117 5.670 -9.044 1.00 81.38 87 ALA A N 1
ATOM 699 C CA . ALA A 1 87 ? 8.407 5.147 -9.487 1.00 81.38 87 ALA A CA 1
ATOM 700 C C . ALA A 1 87 ? 8.267 4.288 -10.755 1.00 81.38 87 ALA A C 1
ATOM 702 O O . ALA A 1 87 ? 9.051 4.439 -11.693 1.00 81.38 87 ALA A O 1
ATOM 703 N N . LEU A 1 88 ? 7.244 3.429 -10.814 1.00 78.56 88 LEU A N 1
ATOM 704 C CA . L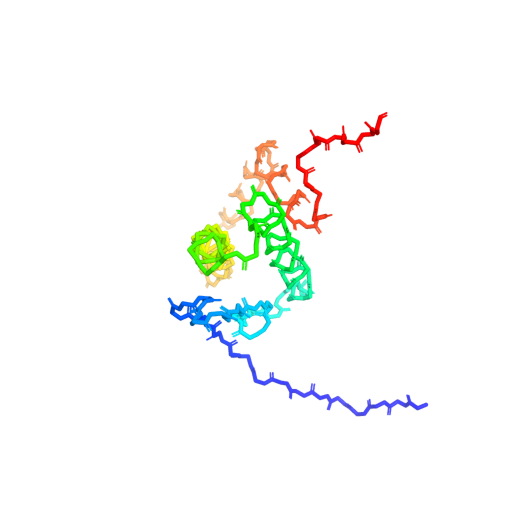EU A 1 88 ? 6.941 2.642 -12.010 1.00 78.56 88 LEU A CA 1
ATOM 705 C C . LEU A 1 88 ? 6.531 3.522 -13.195 1.00 78.56 88 LEU A C 1
ATOM 707 O O . LEU A 1 88 ? 6.955 3.259 -14.318 1.00 78.56 88 LEU A O 1
ATOM 711 N N . GLU A 1 89 ? 5.741 4.573 -12.972 1.00 81.62 89 GLU A N 1
ATOM 712 C CA . GLU A 1 89 ? 5.384 5.535 -14.019 1.00 81.62 89 GLU A CA 1
ATOM 713 C C . GLU A 1 89 ? 6.605 6.286 -14.547 1.00 81.62 89 GLU A C 1
ATOM 715 O O . GLU A 1 89 ? 6.737 6.427 -15.761 1.00 81.62 89 GLU A O 1
ATOM 720 N N . GLY A 1 90 ? 7.528 6.685 -13.669 1.00 82.88 90 GLY A N 1
ATOM 721 C CA . GLY A 1 90 ? 8.799 7.297 -14.051 1.00 82.88 90 GLY A CA 1
ATOM 722 C C . GLY A 1 90 ? 9.656 6.364 -14.904 1.00 82.88 90 GLY A C 1
ATOM 723 O O . GLY A 1 90 ? 10.149 6.774 -15.952 1.00 82.88 90 GLY A O 1
ATOM 724 N N . ILE A 1 91 ? 9.762 5.085 -14.524 1.00 81.56 91 ILE A N 1
ATOM 725 C CA . ILE A 1 91 ? 10.435 4.065 -15.342 1.00 81.56 91 ILE A CA 1
ATOM 726 C C . ILE A 1 91 ? 9.715 3.908 -16.683 1.00 81.56 91 ILE A C 1
ATOM 728 O O . ILE A 1 91 ? 10.362 3.927 -17.722 1.00 81.56 91 ILE A O 1
ATOM 732 N N . ARG A 1 92 ? 8.383 3.805 -16.708 1.00 81.06 92 ARG A N 1
ATOM 733 C CA . ARG A 1 92 ? 7.624 3.676 -17.962 1.00 81.06 92 ARG A CA 1
ATOM 734 C C . ARG A 1 92 ? 7.811 4.890 -18.870 1.00 81.06 92 ARG A C 1
ATOM 736 O O . ARG A 1 92 ? 7.891 4.730 -20.084 1.00 81.06 92 ARG A O 1
ATOM 743 N N . MET A 1 93 ? 7.842 6.092 -18.307 1.00 83.00 93 MET A N 1
ATOM 744 C CA . MET A 1 93 ? 8.058 7.321 -19.063 1.00 83.00 93 MET A CA 1
ATOM 745 C C . MET A 1 93 ? 9.480 7.370 -19.611 1.00 83.00 93 MET A C 1
ATOM 747 O O . MET A 1 93 ? 9.629 7.600 -20.804 1.00 83.00 93 MET A O 1
ATOM 751 N N . LEU A 1 94 ? 10.482 7.038 -18.783 1.00 83.50 94 LEU A N 1
ATOM 752 C CA . LEU A 1 94 ? 11.867 6.849 -19.211 1.00 83.50 94 LEU A CA 1
ATOM 753 C C . LEU A 1 94 ? 11.885 5.896 -20.407 1.00 83.50 94 LEU A C 1
ATOM 755 O O . LEU A 1 94 ? 12.167 6.361 -21.497 1.00 83.50 94 LEU A O 1
ATOM 759 N N . PHE A 1 95 ? 11.420 4.653 -20.200 1.00 82.19 95 PHE A N 1
ATOM 760 C CA . PHE A 1 95 ? 10.826 3.684 -21.145 1.00 82.19 95 PHE A CA 1
ATOM 761 C C . PHE A 1 95 ? 10.481 4.195 -22.559 1.00 82.19 95 PHE A C 1
ATOM 763 O O . PHE A 1 95 ? 11.010 3.726 -23.570 1.00 82.19 95 PHE A O 1
ATOM 770 N N . ARG A 1 96 ? 9.538 5.136 -22.609 1.00 85.31 96 ARG A N 1
ATOM 771 C CA . ARG A 1 96 ? 8.812 5.543 -23.818 1.00 85.31 96 ARG A CA 1
ATOM 772 C C . ARG A 1 96 ? 9.453 6.700 -24.577 1.00 85.31 96 ARG A C 1
ATOM 774 O O . ARG A 1 96 ? 9.146 6.853 -25.753 1.00 85.31 96 ARG A O 1
ATOM 781 N N . THR A 1 97 ? 10.291 7.513 -23.939 1.00 85.12 97 THR A N 1
ATOM 782 C CA . THR A 1 97 ? 10.881 8.693 -24.586 1.00 85.12 97 THR A CA 1
ATOM 783 C C . THR A 1 97 ? 11.952 8.279 -25.601 1.00 85.12 97 THR A C 1
ATOM 785 O O . THR A 1 97 ? 12.865 7.547 -25.213 1.00 85.12 97 THR A O 1
ATOM 788 N N . PRO A 1 98 ? 11.899 8.730 -26.870 1.00 83.88 98 PRO A N 1
ATOM 789 C CA . PRO A 1 98 ? 12.940 8.440 -27.853 1.00 83.88 98 PRO A CA 1
ATOM 790 C C . PRO A 1 98 ? 14.329 8.814 -27.331 1.00 83.88 98 PRO A C 1
ATOM 792 O O . PRO A 1 98 ? 14.507 9.850 -26.688 1.00 83.88 98 PRO A O 1
ATOM 795 N N . ASP A 1 99 ? 15.312 7.965 -27.605 1.00 87.69 99 ASP A N 1
ATOM 796 C CA . ASP A 1 99 ? 16.689 8.169 -27.161 1.00 87.69 99 ASP A CA 1
ATOM 797 C C . ASP A 1 99 ? 17.672 8.032 -28.325 1.00 87.69 99 ASP A C 1
ATOM 799 O O . ASP A 1 99 ? 18.398 7.044 -28.416 1.00 87.69 99 ASP A O 1
ATOM 803 N N . PRO A 1 100 ? 17.676 9.006 -29.248 1.00 80.25 100 PRO A N 1
ATOM 804 C CA . PRO A 1 100 ? 18.564 8.974 -30.406 1.00 80.25 100 PRO A CA 1
ATOM 805 C C . PRO A 1 100 ? 20.045 9.160 -30.036 1.00 80.25 100 PRO A C 1
ATOM 807 O O . PRO A 1 100 ? 20.910 8.854 -30.848 1.00 80.25 100 PRO A O 1
ATOM 810 N N . VAL A 1 101 ? 20.344 9.658 -28.828 1.00 88.81 101 VAL A N 1
ATOM 811 C CA . VAL A 1 101 ? 21.702 10.032 -28.380 1.00 88.81 101 VAL A CA 1
ATOM 812 C C . VAL A 1 101 ? 22.216 9.200 -27.195 1.00 88.81 101 VAL A C 1
ATOM 814 O O . VAL A 1 101 ? 23.288 9.476 -26.666 1.00 88.81 101 VAL A O 1
ATOM 817 N N . GLY A 1 102 ? 21.473 8.183 -26.753 1.00 86.25 102 GLY A N 1
ATOM 818 C CA . GLY A 1 102 ? 21.863 7.282 -25.660 1.00 86.25 102 GLY A CA 1
ATOM 819 C C . GLY A 1 102 ? 21.848 7.900 -24.252 1.00 86.25 102 GLY A C 1
ATOM 820 O O . GLY A 1 102 ? 22.490 7.368 -23.338 1.00 86.25 102 GLY A O 1
ATOM 821 N N . TRP A 1 103 ? 21.133 9.008 -24.028 1.00 86.94 103 TRP A N 1
ATOM 822 C CA . TRP A 1 103 ? 21.116 9.716 -22.740 1.00 86.94 103 TRP A CA 1
ATOM 823 C C . TRP A 1 103 ? 20.560 8.855 -21.599 1.00 86.94 103 TRP A C 1
ATOM 825 O O . TRP A 1 103 ? 20.915 9.054 -20.432 1.00 86.94 103 TRP A O 1
ATOM 835 N N . ARG A 1 104 ? 19.713 7.862 -21.902 1.00 89.50 104 ARG A N 1
ATOM 836 C CA . ARG A 1 104 ? 19.100 6.994 -20.884 1.00 89.50 104 ARG A CA 1
ATOM 837 C C . ARG A 1 104 ? 20.122 6.068 -20.253 1.00 89.50 104 ARG A C 1
ATOM 839 O O . ARG A 1 104 ? 20.055 5.849 -19.046 1.00 89.50 104 ARG A O 1
ATOM 846 N N . ALA A 1 105 ? 21.078 5.561 -21.029 1.00 81.94 105 ALA A N 1
ATOM 847 C CA . ALA A 1 105 ? 22.160 4.729 -20.509 1.00 81.94 105 ALA A CA 1
ATOM 848 C C . ALA A 1 105 ? 23.047 5.523 -19.538 1.00 81.94 105 ALA A C 1
ATOM 850 O O . ALA A 1 105 ? 23.362 5.037 -18.450 1.00 81.94 105 ALA A O 1
ATOM 851 N N . LEU A 1 106 ? 23.357 6.779 -19.880 1.00 83.00 106 LEU A N 1
ATOM 852 C CA . LEU A 1 106 ? 24.106 7.693 -19.016 1.00 83.00 106 LEU A CA 1
ATOM 853 C C . LEU A 1 106 ? 23.353 7.969 -17.702 1.00 83.00 106 LEU A C 1
ATOM 855 O O . LEU A 1 106 ? 23.917 7.839 -16.614 1.00 83.00 106 LEU A O 1
ATOM 859 N N . LEU A 1 107 ? 22.057 8.291 -17.793 1.00 83.94 107 LEU A N 1
ATOM 860 C CA . LEU A 1 107 ? 21.204 8.553 -16.632 1.00 83.94 107 LEU A CA 1
ATOM 861 C C . LEU A 1 107 ? 21.081 7.322 -15.721 1.00 83.94 107 LEU A C 1
ATOM 863 O O . LEU A 1 107 ? 21.223 7.437 -14.503 1.00 83.94 107 LEU A O 1
ATOM 867 N N . LEU A 1 108 ? 20.831 6.142 -16.297 1.00 83.00 108 LEU A N 1
ATOM 868 C CA . LEU A 1 108 ? 20.739 4.886 -15.550 1.00 83.00 108 LEU A CA 1
ATOM 869 C C . LEU A 1 108 ? 22.075 4.531 -14.888 1.00 83.00 108 LEU A C 1
ATOM 871 O O . LEU A 1 108 ? 22.076 4.138 -13.722 1.00 83.00 108 LEU A O 1
ATOM 875 N N . GLY A 1 109 ? 23.202 4.733 -15.577 1.00 78.88 109 GLY A N 1
ATOM 876 C CA . GLY A 1 109 ? 24.542 4.553 -15.016 1.00 78.88 109 GLY A CA 1
ATOM 877 C C . GLY A 1 109 ? 24.808 5.481 -13.827 1.00 78.88 109 GLY A C 1
ATOM 878 O O . GLY A 1 109 ? 25.227 5.026 -12.759 1.00 78.88 109 GLY A O 1
ATOM 879 N N . ALA A 1 110 ? 24.469 6.767 -13.961 1.00 76.38 110 ALA A N 1
ATOM 880 C CA . ALA A 1 110 ? 24.603 7.755 -12.892 1.00 76.38 110 ALA A CA 1
ATOM 881 C C . ALA A 1 110 ? 23.706 7.439 -11.677 1.00 76.38 110 ALA A C 1
ATOM 883 O O . ALA A 1 110 ? 24.138 7.552 -10.526 1.00 76.38 110 ALA A O 1
ATOM 884 N N . LEU A 1 111 ? 22.464 7.000 -11.911 1.00 72.62 111 LEU A N 1
ATOM 885 C CA . LEU A 1 111 ? 21.528 6.595 -10.856 1.00 72.62 111 LEU A CA 1
ATOM 886 C C . LEU A 1 111 ? 21.961 5.294 -10.163 1.00 72.62 111 LEU A C 1
ATOM 888 O O . LEU A 1 111 ? 21.832 5.187 -8.941 1.00 72.62 111 LEU A O 1
ATOM 892 N N . ALA A 1 112 ? 22.507 4.329 -10.907 1.00 65.19 112 ALA A N 1
ATOM 893 C CA . ALA A 1 112 ? 23.007 3.065 -10.366 1.00 65.19 112 ALA A CA 1
ATOM 894 C C . ALA A 1 112 ? 24.220 3.265 -9.440 1.00 65.19 112 ALA A C 1
ATOM 896 O O . ALA A 1 112 ? 24.359 2.559 -8.437 1.00 65.19 112 ALA A O 1
ATOM 897 N N . HIS A 1 113 ? 25.054 4.272 -9.719 1.00 62.34 113 HIS A N 1
ATOM 898 C CA . HIS A 1 113 ? 26.195 4.635 -8.874 1.00 62.34 113 HIS A CA 1
ATOM 899 C C . HIS A 1 113 ? 25.791 5.269 -7.530 1.00 62.34 113 HIS A C 1
ATOM 901 O O . HIS A 1 113 ? 26.571 5.275 -6.571 1.00 62.34 113 HIS A O 1
ATOM 907 N N . ARG A 1 114 ? 24.546 5.746 -7.386 1.00 62.97 114 ARG A N 1
ATOM 908 C CA . ARG A 1 114 ? 24.045 6.277 -6.111 1.00 62.97 114 ARG A CA 1
ATOM 909 C C . ARG A 1 114 ? 23.643 5.139 -5.165 1.00 62.97 114 ARG A C 1
ATOM 911 O O . ARG A 1 114 ? 22.530 4.611 -5.204 1.00 62.97 114 ARG A O 1
ATOM 918 N N . ARG A 1 115 ? 24.537 4.813 -4.219 1.00 52.69 115 ARG A N 1
ATOM 919 C CA . ARG A 1 115 ? 24.362 3.773 -3.173 1.00 52.69 115 ARG A CA 1
ATOM 920 C C . ARG A 1 115 ? 23.040 3.864 -2.386 1.00 52.69 115 ARG A C 1
ATOM 922 O O . ARG A 1 115 ? 22.584 2.864 -1.835 1.00 52.69 115 ARG A O 1
ATOM 929 N N . SER A 1 116 ? 22.424 5.036 -2.268 1.00 56.78 116 SER A N 1
ATOM 930 C CA . SER A 1 116 ? 21.116 5.244 -1.622 1.00 56.78 116 SER A CA 1
ATOM 931 C C . SER A 1 116 ? 19.948 4.675 -2.439 1.00 56.78 116 SER A C 1
ATOM 933 O O . SER A 1 116 ? 19.117 3.969 -1.871 1.00 56.78 116 SER A O 1
ATOM 935 N N . LEU A 1 117 ? 19.928 4.890 -3.758 1.00 55.09 117 LEU A N 1
ATOM 936 C CA . LEU A 1 117 ? 18.889 4.382 -4.663 1.00 55.09 117 LEU A CA 1
ATOM 937 C C . LEU A 1 117 ? 18.958 2.860 -4.801 1.00 55.09 117 LEU A C 1
ATOM 939 O O . LEU A 1 117 ? 17.942 2.185 -4.644 1.00 55.09 117 LEU A O 1
ATOM 943 N N . ARG A 1 118 ? 20.164 2.297 -4.960 1.00 56.03 118 ARG A N 1
ATOM 944 C CA . ARG A 1 118 ? 20.369 0.838 -4.952 1.00 56.03 118 ARG A CA 1
ATOM 945 C C . ARG A 1 118 ? 19.830 0.197 -3.667 1.00 56.03 118 ARG A C 1
ATOM 947 O O . ARG A 1 118 ? 19.125 -0.803 -3.721 1.00 56.03 118 ARG A O 1
ATOM 954 N N . ARG A 1 119 ? 20.106 0.795 -2.501 1.00 56.47 119 ARG A N 1
ATOM 955 C CA . ARG A 1 119 ? 19.612 0.295 -1.203 1.00 56.47 119 ARG A CA 1
ATOM 956 C C . ARG A 1 119 ? 18.102 0.461 -1.019 1.00 56.47 119 ARG A C 1
ATOM 958 O O . ARG A 1 119 ? 17.518 -0.324 -0.279 1.00 56.47 119 ARG A O 1
ATOM 965 N N . PHE A 1 120 ? 17.480 1.466 -1.633 1.00 58.66 120 PHE A N 1
ATOM 966 C CA . PHE A 1 120 ? 16.025 1.637 -1.624 1.00 58.66 120 PHE A CA 1
ATOM 967 C C . PHE A 1 120 ? 15.337 0.535 -2.440 1.00 58.66 120 PHE A C 1
ATOM 969 O O . PHE A 1 120 ? 14.445 -0.134 -1.925 1.00 58.66 120 PHE A O 1
ATOM 976 N N . TRP A 1 121 ? 15.811 0.284 -3.664 1.0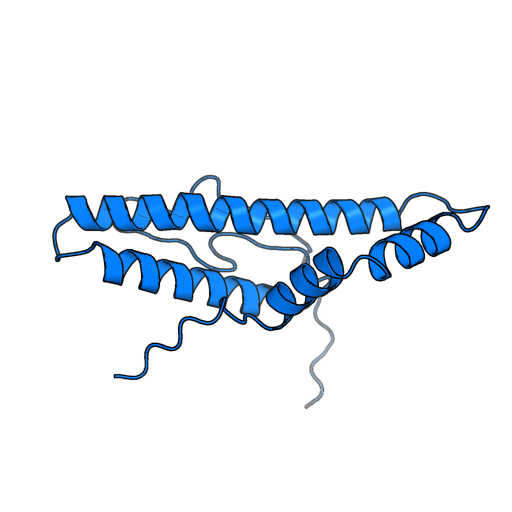0 55.72 121 TRP A N 1
ATOM 977 C CA . TRP A 1 121 ? 15.264 -0.755 -4.540 1.00 55.72 121 TRP A CA 1
ATOM 978 C C . TRP A 1 121 ? 15.494 -2.168 -4.002 1.00 55.72 121 TRP A C 1
ATOM 980 O O . TRP A 1 121 ? 14.554 -2.956 -3.975 1.00 55.72 121 TRP A O 1
ATOM 990 N N . VAL A 1 122 ? 16.693 -2.470 -3.486 1.00 64.44 122 VAL A N 1
ATOM 991 C CA . VAL A 1 122 ? 16.990 -3.779 -2.876 1.00 64.44 122 VAL A CA 1
ATOM 992 C C . VAL A 1 122 ? 16.080 -4.045 -1.678 1.00 64.44 122 VAL A C 1
ATOM 994 O O . VAL A 1 122 ? 15.440 -5.087 -1.638 1.00 64.44 122 VAL A O 1
ATOM 997 N N . ARG A 1 123 ? 15.930 -3.090 -0.747 1.00 61.53 123 ARG A N 1
ATOM 998 C CA . ARG A 1 123 ? 15.041 -3.258 0.420 1.00 61.53 123 ARG A CA 1
ATOM 999 C C . ARG A 1 123 ? 13.577 -3.463 0.037 1.00 61.53 123 ARG A C 1
ATOM 1001 O O . ARG A 1 123 ? 12.859 -4.175 0.732 1.00 61.53 123 ARG A O 1
ATOM 1008 N N . ARG A 1 124 ? 13.138 -2.832 -1.054 1.00 58.72 124 ARG A N 1
ATOM 1009 C CA . ARG A 1 124 ? 11.769 -2.951 -1.561 1.00 58.72 124 ARG A CA 1
ATOM 1010 C C . ARG A 1 124 ? 11.538 -4.277 -2.291 1.00 58.72 124 ARG A C 1
ATOM 1012 O O . ARG A 1 124 ? 10.454 -4.832 -2.179 1.00 58.72 124 ARG A O 1
ATOM 1019 N N . ALA A 1 125 ? 12.556 -4.796 -2.976 1.00 55.50 125 ALA A N 1
ATOM 1020 C CA . ALA A 1 125 ? 12.513 -6.089 -3.655 1.00 55.50 125 ALA A CA 1
ATOM 1021 C C . ALA A 1 125 ? 12.601 -7.280 -2.685 1.00 55.50 125 ALA A C 1
ATOM 1023 O O . ALA A 1 125 ? 11.958 -8.296 -2.921 1.00 55.50 125 ALA A O 1
ATOM 1024 N N . THR A 1 126 ? 13.356 -7.159 -1.587 1.00 59.62 126 THR A N 1
ATOM 1025 C CA . THR A 1 126 ? 13.555 -8.246 -0.611 1.00 59.62 126 THR A CA 1
ATOM 1026 C C . THR A 1 126 ? 12.564 -8.231 0.556 1.00 59.62 126 THR A C 1
ATOM 1028 O O . THR A 1 126 ? 12.654 -9.083 1.437 1.00 59.62 126 THR A O 1
ATOM 1031 N N . GLY A 1 127 ? 11.654 -7.249 0.627 1.00 50.62 127 GLY A N 1
ATOM 1032 C CA . GLY A 1 127 ? 10.670 -7.131 1.714 1.00 50.62 127 GLY A CA 1
ATOM 1033 C C . GLY A 1 127 ? 11.286 -6.990 3.115 1.00 50.62 127 GLY A C 1
ATOM 1034 O O . GLY A 1 127 ? 10.611 -7.218 4.118 1.00 50.62 127 GLY A O 1
ATOM 1035 N N . SER A 1 128 ? 12.575 -6.649 3.208 1.00 47.44 128 SER A N 1
ATOM 1036 C CA . SER A 1 128 ? 13.321 -6.704 4.463 1.00 47.44 128 SER A CA 1
ATOM 1037 C C . SER A 1 128 ? 13.043 -5.450 5.301 1.00 47.44 128 SER A C 1
ATOM 1039 O O . SER A 1 128 ? 13.437 -4.350 4.893 1.00 47.44 128 SER A O 1
ATOM 1041 N N . PRO A 1 129 ? 12.396 -5.568 6.474 1.00 52.28 129 PRO A N 1
ATOM 1042 C CA . PRO A 1 129 ? 12.226 -4.434 7.369 1.00 52.28 129 PRO A CA 1
ATOM 1043 C C . PRO A 1 129 ? 13.598 -3.969 7.859 1.00 52.28 129 PRO A C 1
ATOM 1045 O O . PRO A 1 129 ? 14.512 -4.770 8.070 1.00 52.28 129 PRO A O 1
ATOM 1048 N N . GLY A 1 130 ? 13.743 -2.659 8.063 1.00 49.00 130 GLY A N 1
ATOM 1049 C CA . GLY A 1 130 ? 14.866 -2.117 8.815 1.00 49.00 130 GLY A CA 1
ATOM 1050 C C . GLY A 1 130 ? 14.998 -2.881 10.130 1.00 49.00 130 GLY A C 1
ATOM 1051 O O . GLY A 1 130 ? 14.051 -2.956 10.906 1.00 49.00 130 GLY A O 1
ATOM 1052 N N . ARG A 1 131 ? 16.165 -3.499 10.306 1.00 48.78 131 ARG A N 1
ATOM 1053 C CA . ARG A 1 131 ? 16.591 -4.305 11.448 1.00 48.78 131 ARG A CA 1
ATOM 1054 C C . ARG A 1 131 ? 16.122 -3.662 12.764 1.00 48.78 131 ARG A C 1
ATOM 1056 O O . ARG A 1 131 ? 16.728 -2.715 13.251 1.00 48.78 131 ARG A O 1
ATOM 1063 N N . ARG A 1 132 ? 15.049 -4.195 13.340 1.00 47.62 132 ARG A N 1
ATOM 1064 C CA . ARG A 1 132 ? 14.834 -4.220 14.785 1.00 47.62 132 ARG A CA 1
ATOM 1065 C C . ARG A 1 132 ? 14.563 -5.683 15.101 1.00 47.62 132 ARG A C 1
ATOM 1067 O O . ARG A 1 132 ? 13.442 -6.165 14.986 1.00 47.62 132 ARG A O 1
ATOM 1074 N N . LEU A 1 133 ? 15.666 -6.402 15.303 1.00 45.94 133 LEU A N 1
ATOM 1075 C CA . LEU A 1 133 ? 15.668 -7.747 15.853 1.00 45.94 133 LEU A CA 1
ATOM 1076 C C . LEU A 1 133 ? 15.037 -7.625 17.242 1.00 45.94 133 LEU A C 1
ATOM 1078 O O . LEU A 1 133 ? 15.677 -7.137 18.164 1.00 45.94 133 LEU A O 1
ATOM 1082 N N . LEU A 1 134 ? 13.755 -7.963 17.342 1.00 49.09 134 LEU A N 1
ATOM 1083 C CA . LEU A 1 134 ? 13.157 -8.388 18.596 1.00 49.09 134 LEU A CA 1
ATOM 1084 C C . LEU A 1 134 ? 13.520 -9.866 18.718 1.00 49.09 134 LEU A C 1
ATOM 1086 O O . LEU A 1 134 ? 12.894 -10.716 18.088 1.00 49.09 134 LEU A O 1
ATOM 1090 N N . VAL A 1 135 ? 14.608 -10.128 19.429 1.00 43.25 135 VAL A N 1
ATOM 1091 C CA . VAL A 1 135 ? 14.842 -11.410 20.096 1.00 43.25 135 VAL A CA 1
ATOM 1092 C C . VAL A 1 135 ? 14.437 -11.160 21.558 1.00 43.25 135 VAL A C 1
ATOM 1094 O O . VAL A 1 135 ? 14.731 -10.058 22.032 1.00 43.25 135 VAL A O 1
ATOM 1097 N N . PRO A 1 136 ? 13.686 -12.070 22.207 1.00 49.12 136 PRO A N 1
ATOM 1098 C CA . PRO A 1 136 ? 13.310 -11.934 23.616 1.00 49.12 136 PRO A CA 1
ATOM 1099 C C . PRO A 1 136 ? 14.524 -11.803 24.539 1.00 49.12 136 PRO A C 1
ATOM 1101 O O . PRO A 1 136 ? 15.598 -12.344 24.185 1.00 49.12 136 PRO A O 1
#

Secondary structure (DSSP, 8-state):
--PPP-------EE-S-SEETTEE--GGGTEE--STTS-HHHHHHHHHHHHHHHHHHH-SSSHHHHHHHHHHHHHHHHHHHHHHHHHHHHHHHHHHS--TT-HHHHHHHHHHH-HHHHHHHHHHHTT---------

Organism: NCBI:txid410659